Protein AF-A0A7S1XML3-F1 (afdb_monomer_lite)

Structure (mmCIF, N/CA/C/O backbone):
data_AF-A0A7S1XML3-F1
#
_entry.id   AF-A0A7S1XML3-F1
#
loop_
_atom_site.group_PDB
_atom_site.id
_atom_site.type_symbol
_atom_site.label_atom_id
_atom_site.label_alt_id
_atom_site.label_comp_id
_atom_site.label_asym_id
_atom_site.label_entity_id
_atom_site.label_seq_id
_atom_site.pdbx_PDB_ins_co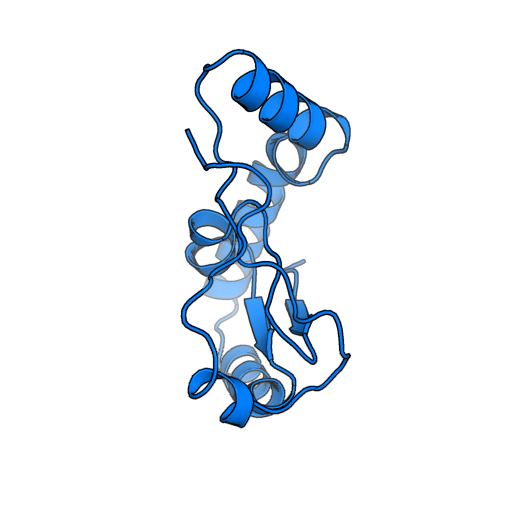de
_atom_site.Cartn_x
_atom_site.Cartn_y
_atom_site.Cartn_z
_atom_site.occupancy
_atom_site.B_iso_or_equiv
_atom_site.auth_seq_id
_atom_site.auth_comp_id
_atom_site.auth_asym_id
_atom_site.auth_atom_id
_atom_site.pdbx_PDB_model_num
ATOM 1 N N . PHE A 1 1 ? -10.725 3.469 6.501 1.00 77.31 1 PHE A N 1
ATOM 2 C CA . PHE A 1 1 ? -10.710 2.641 5.279 1.00 77.31 1 PHE A CA 1
ATOM 3 C C . PHE A 1 1 ? -9.350 1.970 5.147 1.00 77.31 1 PHE A C 1
ATOM 5 O O . PHE A 1 1 ? -8.349 2.676 5.189 1.00 77.31 1 PHE A O 1
ATOM 12 N N . ILE A 1 2 ? -9.316 0.640 4.998 1.00 87.31 2 ILE A N 1
ATOM 13 C CA . ILE A 1 2 ? -8.093 -0.144 4.757 1.00 87.31 2 ILE A CA 1
ATOM 14 C C . ILE A 1 2 ? -8.246 -0.848 3.396 1.00 87.31 2 ILE A C 1
ATOM 16 O O . ILE A 1 2 ? -9.201 -1.612 3.238 1.00 87.31 2 ILE A O 1
ATOM 20 N N . PRO A 1 3 ? -7.367 -0.602 2.407 1.00 88.44 3 PRO A N 1
ATOM 21 C CA . PRO A 1 3 ? -7.437 -1.245 1.100 1.00 88.44 3 PRO A CA 1
ATOM 22 C C . PRO A 1 3 ? -7.156 -2.753 1.180 1.00 88.44 3 PRO A C 1
ATOM 24 O O . PRO A 1 3 ? -6.205 -3.199 1.824 1.00 88.44 3 PRO A O 1
ATOM 27 N N . VAL A 1 4 ? -7.979 -3.530 0.472 1.00 90.62 4 VAL A N 1
ATOM 28 C CA . VAL A 1 4 ? -7.801 -4.972 0.263 1.00 90.62 4 VAL A CA 1
ATOM 29 C C . VAL A 1 4 ? -7.783 -5.234 -1.236 1.00 90.62 4 VAL A C 1
ATOM 31 O O . VAL A 1 4 ? -8.787 -5.024 -1.914 1.00 90.62 4 VAL A O 1
ATOM 34 N N . HIS A 1 5 ? -6.642 -5.671 -1.758 1.00 89.62 5 HIS A N 1
ATOM 35 C CA . HIS A 1 5 ? -6.475 -6.050 -3.155 1.00 89.62 5 HIS A CA 1
ATOM 36 C C . HIS A 1 5 ? -6.448 -7.574 -3.252 1.00 89.62 5 HIS A C 1
ATOM 38 O O . HIS A 1 5 ? -5.675 -8.238 -2.559 1.00 89.62 5 HIS A O 1
ATOM 44 N N . VAL A 1 6 ? -7.309 -8.127 -4.103 1.00 90.50 6 VAL A N 1
ATOM 45 C CA . VAL A 1 6 ? -7.404 -9.569 -4.329 1.00 90.50 6 VAL A CA 1
ATOM 46 C C . VAL A 1 6 ? -6.992 -9.855 -5.762 1.00 90.50 6 VAL A C 1
ATOM 48 O O . VAL A 1 6 ? -7.580 -9.301 -6.689 1.00 90.50 6 VAL A O 1
ATOM 51 N N . TYR A 1 7 ? -5.994 -10.716 -5.931 1.00 86.75 7 TYR A N 1
ATOM 52 C CA . TYR A 1 7 ? -5.424 -11.063 -7.229 1.00 86.75 7 TYR A CA 1
ATOM 53 C C . TYR A 1 7 ? -5.775 -12.504 -7.599 1.00 86.75 7 TYR A C 1
ATOM 55 O O . TYR A 1 7 ? -5.831 -13.387 -6.740 1.00 86.75 7 TYR A O 1
ATOM 63 N N . THR A 1 8 ? -6.022 -12.754 -8.882 1.00 86.19 8 THR A N 1
ATOM 64 C CA . THR A 1 8 ? -6.144 -14.121 -9.418 1.00 86.19 8 THR A CA 1
ATOM 65 C C . THR A 1 8 ? -4.782 -14.688 -9.829 1.00 86.19 8 THR A C 1
ATOM 67 O O . THR A 1 8 ? -4.631 -15.898 -9.960 1.00 86.19 8 THR A O 1
ATOM 70 N N . ASP A 1 9 ? -3.792 -13.813 -9.998 1.00 81.38 9 ASP A N 1
ATOM 71 C CA . ASP A 1 9 ? -2.438 -14.074 -10.470 1.00 81.38 9 ASP A CA 1
ATOM 72 C C . ASP A 1 9 ? -1.388 -13.368 -9.579 1.00 81.38 9 ASP A C 1
ATOM 74 O O . ASP A 1 9 ? -1.538 -13.319 -8.355 1.00 81.38 9 ASP A O 1
ATOM 78 N N . VAL A 1 10 ? -0.284 -12.883 -10.164 1.00 80.06 10 VAL A N 1
ATOM 79 C CA . VAL 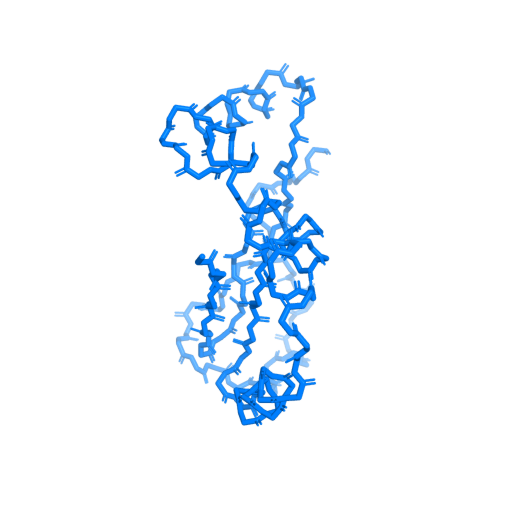A 1 10 ? 0.820 -12.237 -9.438 1.00 80.06 10 VAL A CA 1
ATOM 80 C C . VAL A 1 10 ? 0.385 -10.848 -8.948 1.00 80.06 10 VAL A C 1
ATOM 82 O O . VAL A 1 10 ? 0.067 -9.992 -9.775 1.00 80.06 10 VAL A O 1
ATOM 85 N N . PRO A 1 11 ? 0.412 -10.573 -7.627 1.00 79.00 11 PRO A N 1
ATOM 86 C CA . PRO A 1 11 ? 0.091 -9.251 -7.106 1.00 79.00 11 PRO A CA 1
ATOM 87 C C . PRO A 1 11 ? 1.033 -8.184 -7.662 1.00 79.00 11 PRO A C 1
ATOM 89 O O . PRO A 1 11 ? 2.242 -8.301 -7.489 1.00 79.00 11 PRO A O 1
ATOM 92 N N . PHE A 1 12 ? 0.479 -7.130 -8.260 1.00 77.31 12 PHE A N 1
ATOM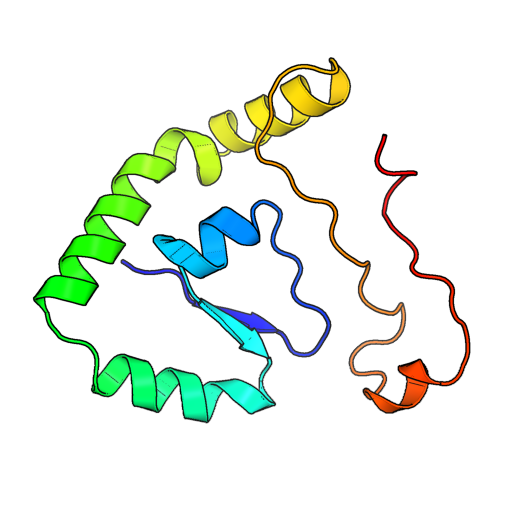 93 C CA . PHE A 1 12 ? 1.238 -5.962 -8.705 1.00 77.31 12 PHE A CA 1
ATOM 94 C C . PHE A 1 12 ? 0.993 -4.787 -7.754 1.00 77.31 12 PHE A C 1
ATOM 96 O O . PHE A 1 12 ? -0.074 -4.169 -7.774 1.00 77.31 12 PHE A O 1
ATOM 103 N N . ILE A 1 13 ? 1.970 -4.494 -6.892 1.00 84.81 13 ILE A N 1
ATOM 104 C CA . ILE A 1 13 ? 1.868 -3.463 -5.854 1.00 84.81 13 ILE A CA 1
ATOM 105 C C . ILE A 1 13 ? 3.098 -2.556 -5.947 1.00 84.81 13 ILE A C 1
ATOM 107 O O . ILE A 1 13 ? 4.165 -2.949 -5.494 1.00 84.81 13 ILE A O 1
ATOM 111 N N . PRO A 1 14 ? 2.970 -1.326 -6.470 1.00 77.44 14 PRO A N 1
ATOM 112 C CA . PRO A 1 14 ? 4.118 -0.443 -6.687 1.00 77.44 14 PRO A CA 1
ATOM 113 C C . PRO A 1 14 ? 4.900 -0.061 -5.421 1.00 77.44 14 PRO A C 1
ATOM 115 O O . PRO A 1 14 ? 6.009 0.434 -5.535 1.00 77.44 14 PRO A O 1
ATOM 118 N N . PHE A 1 15 ? 4.325 -0.265 -4.233 1.00 86.25 15 PHE A N 1
ATOM 119 C CA . PHE A 1 15 ? 4.907 0.065 -2.927 1.00 86.25 15 PHE A CA 1
ATOM 120 C C . PHE A 1 15 ? 4.795 -1.144 -1.986 1.00 86.25 15 PHE A C 1
ATOM 122 O O . PHE A 1 15 ? 4.206 -1.033 -0.910 1.00 86.25 15 PHE A O 1
ATOM 129 N N . ARG A 1 16 ? 5.202 -2.338 -2.435 1.00 85.12 16 ARG A N 1
ATOM 130 C CA . ARG A 1 16 ? 4.890 -3.612 -1.765 1.00 85.12 16 ARG A CA 1
ATOM 131 C C . ARG A 1 16 ? 5.264 -3.629 -0.289 1.00 85.12 16 ARG A C 1
ATOM 133 O O . ARG A 1 16 ? 4.409 -3.956 0.534 1.00 85.12 16 ARG A O 1
ATOM 140 N N . THR A 1 17 ? 6.487 -3.237 0.053 1.00 84.75 17 THR A N 1
ATOM 141 C CA . THR A 1 17 ? 6.981 -3.233 1.432 1.00 84.75 17 THR A CA 1
ATOM 142 C C . THR A 1 17 ? 6.131 -2.321 2.312 1.00 84.75 17 THR A C 1
ATOM 144 O O . THR A 1 17 ? 5.716 -2.711 3.403 1.00 84.75 17 THR A O 1
ATOM 147 N N . LEU A 1 18 ? 5.810 -1.121 1.832 1.00 86.25 18 LEU A N 1
ATOM 148 C CA . LEU A 1 18 ? 4.949 -0.186 2.552 1.00 86.25 18 LEU A CA 1
ATOM 149 C C . LEU A 1 18 ? 3.504 -0.710 2.665 1.00 86.25 18 LEU A C 1
ATOM 151 O O . LEU A 1 18 ? 2.863 -0.623 3.715 1.00 86.25 18 LEU A O 1
ATOM 155 N N . PHE A 1 19 ? 2.978 -1.266 1.577 1.00 87.62 19 PHE A N 1
ATOM 156 C CA . PHE A 1 19 ? 1.593 -1.701 1.481 1.00 87.62 19 PHE A CA 1
ATOM 157 C C . PHE A 1 19 ? 1.304 -2.892 2.395 1.00 87.62 19 PHE A C 1
ATOM 159 O O . PHE A 1 19 ? 0.330 -2.851 3.144 1.00 87.62 19 PHE A O 1
ATOM 166 N N . GLU A 1 20 ? 2.144 -3.927 2.366 1.00 83.56 20 GLU A N 1
ATOM 167 C CA . GLU A 1 20 ? 1.945 -5.158 3.140 1.00 83.56 20 GLU A CA 1
ATOM 168 C C . GLU A 1 20 ? 2.134 -4.943 4.649 1.00 83.56 20 GLU A C 1
ATOM 170 O O . GLU A 1 20 ? 1.407 -5.528 5.463 1.00 83.56 20 GLU A O 1
ATOM 175 N N . ASN A 1 21 ? 3.071 -4.074 5.035 1.00 83.38 21 ASN A N 1
ATOM 176 C CA . ASN A 1 21 ? 3.355 -3.813 6.443 1.00 83.38 21 ASN A CA 1
ATOM 177 C C . ASN A 1 21 ? 2.279 -2.929 7.081 1.00 83.38 21 ASN A C 1
ATOM 179 O O . ASN A 1 21 ? 1.710 -3.281 8.124 1.00 83.38 21 ASN A O 1
ATOM 183 N N . ASP A 1 22 ? 1.947 -1.817 6.425 1.00 82.38 22 ASP A N 1
ATOM 184 C CA . ASP A 1 22 ? 1.376 -0.676 7.135 1.00 82.38 22 ASP A CA 1
ATOM 185 C C . ASP A 1 22 ? 0.033 -0.196 6.589 1.00 82.38 22 ASP A C 1
ATOM 187 O O . ASP A 1 22 ? -0.771 0.352 7.349 1.00 82.38 22 ASP A O 1
ATOM 191 N N . ILE A 1 23 ? -0.243 -0.412 5.300 1.00 85.56 23 ILE A N 1
ATOM 192 C CA . ILE A 1 23 ? -1.343 0.291 4.633 1.00 85.56 23 ILE A CA 1
ATOM 193 C C . ILE A 1 23 ? -2.497 -0.627 4.245 1.00 85.56 23 ILE A C 1
ATOM 195 O O . ILE A 1 23 ? -3.651 -0.220 4.341 1.00 85.56 23 ILE A O 1
ATOM 199 N N . GLY A 1 24 ? -2.240 -1.862 3.834 1.00 89.75 24 GLY A N 1
ATOM 200 C CA . GLY A 1 24 ? -3.279 -2.686 3.235 1.00 89.75 24 GLY A CA 1
ATOM 201 C C . GLY A 1 24 ? -3.028 -4.176 3.314 1.00 89.75 24 GLY A C 1
ATOM 202 O O . GLY A 1 24 ? -2.166 -4.667 4.042 1.00 89.75 24 GLY A O 1
ATOM 203 N N . PHE A 1 25 ? -3.847 -4.893 2.557 1.00 91.25 25 PHE A N 1
ATOM 204 C CA . PHE A 1 25 ? -3.712 -6.322 2.344 1.00 91.25 25 PHE A CA 1
ATOM 205 C C . PHE A 1 25 ? -3.732 -6.600 0.855 1.00 91.25 25 PHE A C 1
ATOM 207 O O .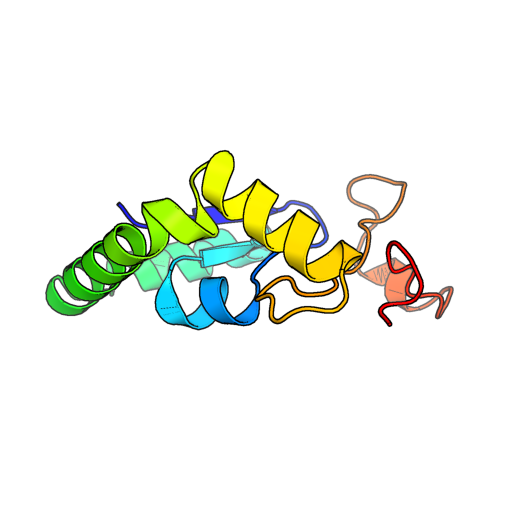 PHE A 1 25 ? -4.634 -6.154 0.148 1.00 91.25 25 PHE A O 1
ATOM 214 N N . ALA A 1 26 ? -2.750 -7.353 0.388 1.00 89.94 26 ALA A N 1
ATOM 215 C CA . ALA A 1 26 ? -2.737 -7.906 -0.948 1.00 89.94 26 ALA A CA 1
ATOM 216 C C . ALA A 1 26 ? -2.636 -9.416 -0.826 1.00 89.94 26 ALA A C 1
ATOM 218 O O . ALA A 1 26 ? -1.711 -9.923 -0.197 1.00 89.94 26 ALA A O 1
ATOM 219 N N . VAL A 1 27 ? -3.621 -10.116 -1.369 1.00 90.50 27 VAL A N 1
ATOM 220 C CA . VAL A 1 27 ? -3.710 -11.572 -1.260 1.00 90.50 27 VAL A CA 1
ATOM 221 C C . VAL A 1 27 ? -4.150 -12.168 -2.579 1.00 90.50 27 VAL A C 1
ATOM 223 O O . VAL A 1 27 ? -4.848 -11.523 -3.367 1.00 90.50 27 VAL A O 1
ATOM 226 N N . GLN A 1 28 ? -3.769 -13.414 -2.815 1.00 89.50 28 GLN A N 1
ATOM 227 C CA . GLN A 1 28 ? -4.360 -14.186 -3.897 1.00 89.50 28 GLN A CA 1
ATOM 228 C C . GLN A 1 28 ? -5.761 -14.682 -3.503 1.00 89.50 28 GLN A C 1
ATOM 230 O O . GLN A 1 28 ? -6.120 -14.753 -2.324 1.00 89.50 28 GLN A O 1
ATOM 235 N N . VAL A 1 29 ? -6.579 -15.029 -4.499 1.00 90.38 29 VAL A N 1
ATOM 236 C CA . VAL A 1 29 ? -7.943 -15.550 -4.294 1.00 90.38 29 VAL A CA 1
ATOM 237 C C . VAL A 1 29 ? -7.976 -16.758 -3.349 1.00 90.38 29 VAL A C 1
ATOM 239 O O . VAL A 1 29 ? -8.889 -16.862 -2.530 1.00 90.38 29 VAL A O 1
ATOM 242 N N . ASP A 1 30 ? -6.986 -17.650 -3.423 1.00 91.12 30 ASP A N 1
ATOM 243 C CA . ASP A 1 30 ? -6.871 -18.829 -2.556 1.00 91.12 30 ASP A CA 1
ATOM 244 C C . ASP A 1 30 ? -6.573 -18.472 -1.088 1.00 91.12 30 ASP A C 1
ATOM 246 O O . ASP A 1 30 ? -6.931 -19.219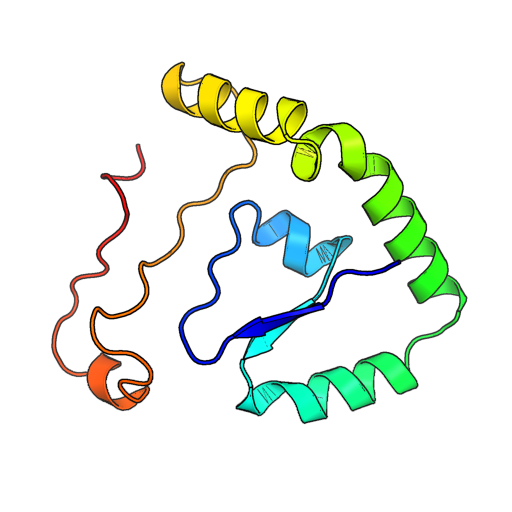 -0.176 1.00 91.12 30 ASP A O 1
ATOM 250 N N . GLU A 1 31 ? -5.998 -17.297 -0.838 1.00 90.94 31 GLU A N 1
ATOM 251 C CA . GLU A 1 31 ? -5.638 -16.790 0.490 1.00 90.94 31 GLU A CA 1
ATOM 252 C C . GLU A 1 31 ? -6.739 -15.919 1.119 1.00 90.94 31 GLU A C 1
ATOM 254 O O . GLU A 1 31 ? -6.735 -15.674 2.332 1.00 90.94 31 GLU A O 1
ATOM 259 N N . LEU A 1 32 ? -7.728 -15.486 0.331 1.00 92.50 32 LEU A N 1
ATOM 260 C CA . LEU A 1 32 ? -8.808 -14.610 0.789 1.00 92.50 32 LEU A CA 1
ATOM 261 C C . LEU A 1 32 ? -9.555 -15.149 2.030 1.00 92.50 32 LEU A C 1
ATOM 263 O O . LEU A 1 32 ? -9.770 -14.373 2.965 1.00 92.50 32 LEU A O 1
ATOM 267 N N . PRO A 1 33 ? -9.897 -16.451 2.147 1.00 95.31 33 PRO A N 1
ATOM 268 C CA . PRO A 1 33 ? -10.538 -16.971 3.359 1.00 95.31 33 PRO A CA 1
ATOM 269 C C . PRO A 1 33 ? -9.664 -16.860 4.620 1.00 95.31 33 PRO A C 1
ATOM 271 O O . PRO A 1 33 ? -10.181 -16.748 5.735 1.00 95.31 33 PRO A O 1
ATOM 274 N N . ALA A 1 34 ? -8.336 -16.918 4.481 1.00 95.12 34 ALA A N 1
ATOM 275 C CA . ALA A 1 34 ? -7.419 -16.707 5.599 1.00 95.12 34 ALA A CA 1
ATOM 276 C C . ALA A 1 34 ? -7.381 -15.227 6.001 1.00 95.12 34 ALA A C 1
ATOM 278 O O . ALA A 1 34 ? -7.469 -14.918 7.192 1.00 95.12 34 ALA A O 1
ATOM 279 N N . LEU A 1 35 ? -7.350 -14.320 5.020 1.00 93.75 35 LEU A N 1
ATOM 280 C CA . LEU A 1 35 ? -7.421 -12.883 5.270 1.00 93.75 35 LEU A CA 1
ATOM 281 C C . LEU A 1 35 ? -8.717 -12.491 5.987 1.00 93.75 35 LEU A C 1
ATOM 283 O O . LEU A 1 35 ? -8.663 -11.771 6.978 1.00 93.75 35 LEU A O 1
ATOM 287 N N . LEU A 1 36 ? -9.873 -12.996 5.549 1.00 94.00 36 LEU A N 1
ATOM 288 C CA . LEU A 1 36 ? -11.158 -12.682 6.184 1.00 94.00 36 LEU A CA 1
ATOM 289 C C . LEU A 1 36 ? -11.178 -13.078 7.666 1.00 94.00 36 LEU A C 1
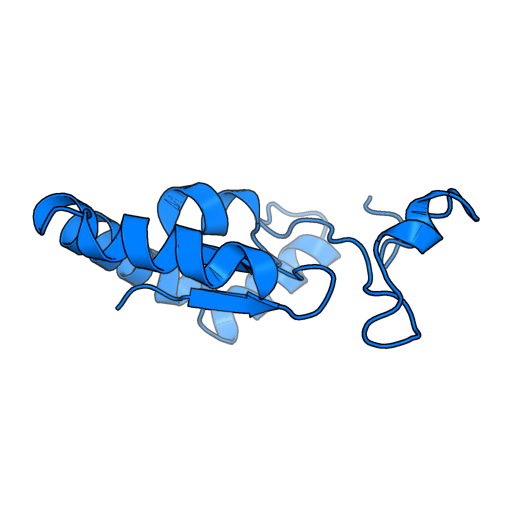ATOM 291 O O . LEU A 1 36 ? -11.620 -12.297 8.503 1.00 94.00 36 LEU A O 1
ATOM 295 N N . ARG A 1 37 ? -10.634 -14.250 8.017 1.00 96.06 37 ARG A N 1
ATOM 296 C CA . ARG A 1 37 ? -10.505 -14.672 9.423 1.00 96.06 37 ARG A CA 1
ATOM 297 C C . ARG A 1 37 ? -9.602 -13.739 10.228 1.00 96.06 37 ARG A C 1
ATOM 299 O O . ARG A 1 37 ? -9.928 -13.421 11.367 1.00 96.06 37 ARG A O 1
ATOM 306 N N . ARG A 1 38 ? -8.503 -13.269 9.632 1.00 92.12 38 ARG A N 1
ATOM 307 C CA . ARG A 1 38 ? -7.615 -12.276 10.252 1.00 92.12 38 ARG A CA 1
ATOM 308 C C . ARG A 1 38 ? -8.321 -10.936 10.468 1.00 92.12 38 ARG A C 1
ATOM 310 O O . ARG A 1 38 ? -8.144 -10.342 11.521 1.00 92.12 38 ARG A O 1
ATOM 317 N N . LEU A 1 39 ? -9.122 -10.480 9.504 1.00 91.00 39 LEU A N 1
ATOM 318 C CA . LEU A 1 39 ? -9.878 -9.229 9.615 1.00 91.00 39 LEU A CA 1
ATOM 319 C C . LEU A 1 39 ? -10.952 -9.303 10.707 1.00 91.00 39 LEU A C 1
ATOM 321 O O . LEU A 1 39 ? -11.101 -8.351 11.458 1.00 91.00 39 LEU A O 1
ATOM 325 N N . VAL A 1 40 ? -11.648 -10.437 10.843 1.00 93.88 40 VAL A N 1
ATOM 326 C CA . VAL A 1 40 ? -12.628 -10.645 11.929 1.00 93.88 40 VAL A CA 1
ATOM 327 C C . VAL A 1 40 ? -11.959 -10.662 13.308 1.00 93.88 40 VAL A C 1
ATOM 329 O O . VAL A 1 40 ? -12.569 -10.248 14.287 1.00 93.88 40 VAL A O 1
ATOM 332 N N . GLY A 1 41 ? -10.717 -11.143 13.395 1.00 93.69 41 GLY A N 1
ATOM 333 C CA . GLY A 1 41 ? -9.944 -11.161 14.638 1.00 93.69 41 GLY A CA 1
ATOM 334 C C . GLY A 1 41 ? -9.178 -9.871 14.944 1.00 93.69 41 GLY A C 1
ATOM 335 O O . GLY A 1 41 ? -8.497 -9.823 15.965 1.00 93.69 41 GLY A O 1
ATOM 336 N N . MET A 1 42 ? -9.236 -8.860 14.072 1.00 93.25 42 MET A N 1
ATOM 337 C CA . MET A 1 42 ? -8.517 -7.601 14.258 1.00 93.25 42 MET A CA 1
ATOM 338 C C . MET A 1 42 ? -9.193 -6.757 15.334 1.00 93.25 42 MET A C 1
ATOM 340 O O . MET A 1 42 ? -10.414 -6.622 15.357 1.00 93.25 42 MET A O 1
ATOM 344 N N . THR A 1 43 ? -8.392 -6.168 16.215 1.00 95.19 43 THR A N 1
ATOM 345 C CA . THR A 1 43 ? -8.910 -5.255 17.237 1.00 95.19 43 THR A CA 1
ATOM 346 C C . THR A 1 43 ? -9.225 -3.882 16.643 1.00 95.19 43 THR A C 1
ATOM 348 O O . THR A 1 43 ? -8.564 -3.437 15.701 1.00 95.19 43 THR A O 1
ATOM 351 N N . ASP A 1 44 ? -10.177 -3.162 17.239 1.00 94.00 44 ASP A N 1
ATOM 352 C CA . ASP A 1 44 ? -10.517 -1.796 16.813 1.00 94.00 44 ASP A CA 1
ATOM 353 C C . ASP A 1 44 ? -9.290 -0.868 16.834 1.00 94.00 44 ASP A C 1
ATOM 355 O O . ASP A 1 44 ? -9.082 -0.086 15.911 1.00 94.00 44 ASP A O 1
ATOM 359 N N . ALA A 1 45 ? -8.408 -1.017 17.829 1.00 94.06 45 ALA A N 1
ATOM 360 C CA . ALA A 1 45 ? -7.181 -0.227 17.935 1.00 94.06 45 ALA A CA 1
ATOM 361 C C . ALA A 1 45 ? -6.204 -0.474 16.769 1.00 94.06 45 ALA A C 1
ATOM 363 O O . ALA A 1 45 ? -5.581 0.459 16.259 1.00 94.06 45 ALA A O 1
ATOM 364 N N . GLU A 1 46 ? -6.056 -1.725 16.325 1.00 91.00 46 GLU A N 1
ATOM 365 C CA . GLU A 1 46 ? -5.240 -2.051 15.151 1.00 91.00 46 GLU A CA 1
ATOM 366 C C . GLU A 1 46 ? -5.866 -1.509 13.866 1.00 91.00 46 GLU A C 1
ATOM 368 O O . GLU A 1 46 ? -5.147 -1.010 12.994 1.00 91.00 46 GLU A O 1
ATOM 373 N N . PHE A 1 47 ? -7.193 -1.586 13.763 1.00 90.50 47 PHE A N 1
ATOM 374 C CA . PHE A 1 47 ? -7.940 -1.066 12.628 1.00 90.50 47 PHE A CA 1
ATOM 375 C C . PHE A 1 47 ? -7.793 0.456 12.513 1.00 90.50 47 PHE A C 1
ATOM 377 O O . PHE A 1 47 ? -7.411 0.963 11.457 1.00 90.50 47 PHE A O 1
ATOM 384 N N . GLU A 1 48 ? -8.010 1.185 13.609 1.00 92.62 48 GLU A N 1
ATOM 385 C CA . GLU A 1 48 ? -7.850 2.639 13.676 1.00 92.62 48 GLU A CA 1
ATOM 386 C C . GLU A 1 48 ? -6.420 3.070 13.356 1.00 92.62 48 GLU A C 1
ATOM 388 O O . GLU A 1 48 ? -6.216 4.013 12.587 1.00 92.62 48 GLU A O 1
ATOM 393 N N . LYS A 1 49 ? -5.419 2.356 13.889 1.00 92.06 49 LYS A N 1
ATOM 394 C CA . LYS A 1 49 ? -4.008 2.621 13.589 1.00 92.06 49 LYS A CA 1
ATOM 395 C C . LYS A 1 49 ? -3.733 2.491 12.092 1.00 92.06 49 LYS A C 1
ATOM 397 O O . LYS A 1 49 ? -3.152 3.400 11.504 1.00 92.06 49 LYS A O 1
ATOM 402 N N . ARG A 1 50 ? -4.160 1.388 11.468 1.00 90.06 50 ARG A N 1
ATOM 403 C CA . ARG A 1 50 ? -3.976 1.168 10.024 1.00 90.06 50 ARG A CA 1
ATOM 404 C C . ARG A 1 50 ? -4.703 2.225 9.202 1.00 90.06 50 ARG A C 1
ATOM 406 O O . ARG A 1 50 ? -4.134 2.757 8.257 1.00 90.06 50 ARG A O 1
ATOM 413 N N . GLU A 1 51 ? -5.925 2.588 9.577 1.00 91.56 51 GLU A N 1
ATOM 414 C CA . GLU A 1 51 ? -6.664 3.651 8.898 1.00 91.56 51 GLU A CA 1
ATOM 415 C C . GLU A 1 51 ? -5.970 5.018 9.002 1.00 91.56 51 GLU A C 1
ATOM 417 O O . GLU A 1 51 ? -5.899 5.751 8.011 1.00 91.56 51 GLU A O 1
ATOM 422 N N . ALA A 1 52 ? -5.443 5.367 10.177 1.00 92.62 52 ALA A N 1
ATOM 423 C CA . ALA A 1 52 ? -4.685 6.599 10.362 1.00 92.62 52 ALA A CA 1
ATOM 424 C C . ALA A 1 52 ? -3.434 6.617 9.471 1.00 92.62 52 ALA A C 1
ATOM 426 O O . ALA A 1 52 ? -3.164 7.625 8.815 1.00 92.62 52 ALA A O 1
ATOM 427 N N . THR A 1 53 ? -2.733 5.486 9.378 1.00 91.50 53 THR A N 1
ATOM 428 C CA . THR A 1 53 ? -1.572 5.326 8.500 1.00 91.50 53 THR A CA 1
ATOM 429 C C . THR A 1 53 ? -1.945 5.459 7.022 1.00 91.50 53 THR A C 1
ATOM 431 O O . THR A 1 53 ? -1.333 6.242 6.298 1.00 91.50 53 THR A O 1
ATOM 434 N N . VAL A 1 54 ? -3.004 4.788 6.556 1.00 91.19 54 VAL A N 1
ATOM 435 C CA . VAL A 1 54 ? -3.512 4.950 5.178 1.00 91.19 54 VAL A CA 1
ATOM 436 C C . VAL A 1 54 ? -3.776 6.425 4.873 1.00 91.19 54 VAL A C 1
ATOM 438 O O . VAL A 1 54 ? -3.386 6.937 3.822 1.00 91.19 54 VAL A O 1
ATOM 441 N N . ARG A 1 55 ? -4.407 7.135 5.814 1.00 91.44 55 ARG A N 1
ATOM 442 C CA . ARG A 1 55 ? -4.734 8.553 5.661 1.00 91.44 55 ARG A CA 1
ATOM 443 C C . ARG A 1 55 ? -3.484 9.427 5.555 1.00 91.44 55 ARG A C 1
ATOM 445 O O . ARG A 1 55 ? -3.492 10.353 4.746 1.00 91.44 55 ARG A O 1
ATOM 452 N N . SER A 1 56 ? -2.417 9.133 6.303 1.00 92.75 56 SER A N 1
ATOM 453 C CA . SER A 1 56 ? -1.160 9.891 6.200 1.00 92.75 56 SER A CA 1
ATOM 454 C C . SER A 1 56 ? -0.449 9.697 4.860 1.00 92.75 56 SER A C 1
ATOM 456 O O . SER A 1 56 ? 0.194 10.625 4.380 1.00 92.75 56 SER A O 1
ATOM 458 N N . TYR A 1 57 ? -0.609 8.535 4.219 1.00 90.88 57 TYR A N 1
ATOM 459 C CA . TYR A 1 57 ? -0.003 8.243 2.915 1.00 90.88 57 TYR A CA 1
ATOM 460 C C . TYR A 1 57 ? -0.854 8.672 1.716 1.00 90.88 57 TYR A C 1
ATOM 462 O O . TYR A 1 57 ? -0.392 8.589 0.579 1.00 90.88 57 TYR A O 1
ATOM 470 N N . TYR A 1 58 ? -2.081 9.159 1.929 1.00 87.69 58 TYR A N 1
ATOM 471 C CA . TYR A 1 58 ? -3.004 9.456 0.832 1.00 87.69 58 TYR A CA 1
ATOM 472 C C . TYR A 1 58 ? -2.413 10.417 -0.206 1.00 87.69 58 TYR A C 1
ATOM 474 O O . TYR A 1 58 ? -2.454 10.150 -1.406 1.00 87.69 58 TYR A O 1
ATOM 482 N N . GLN A 1 59 ? -1.828 11.529 0.244 1.00 90.00 59 GLN A N 1
ATOM 483 C CA . GLN A 1 59 ? -1.309 12.542 -0.675 1.00 90.00 59 GLN A CA 1
ATOM 484 C C . GLN A 1 59 ? -0.071 12.068 -1.443 1.00 90.00 59 GLN A C 1
ATOM 486 O O . GLN A 1 59 ? 0.042 12.388 -2.624 1.00 90.00 59 GLN A O 1
ATOM 491 N N . SER A 1 60 ? 0.811 11.287 -0.819 1.00 90.62 60 SER A N 1
ATOM 492 C CA . SER A 1 60 ? 2.066 10.835 -1.428 1.00 90.62 60 SER A CA 1
ATOM 493 C C . SER A 1 60 ? 1.915 9.566 -2.273 1.00 90.62 60 SER A C 1
ATOM 495 O O . SER A 1 60 ? 2.462 9.510 -3.364 1.00 90.62 60 SER A O 1
ATOM 497 N N . HIS A 1 61 ? 1.128 8.581 -1.834 1.00 90.00 61 HIS A N 1
ATOM 498 C CA . HIS A 1 61 ? 1.120 7.242 -2.446 1.00 90.00 61 HIS A CA 1
ATOM 499 C C . HIS A 1 61 ? -0.194 6.869 -3.146 1.00 90.00 61 HIS A C 1
ATOM 501 O O . HIS A 1 61 ? -0.213 5.940 -3.949 1.00 90.00 61 HIS A O 1
ATOM 507 N N . PHE A 1 62 ? -1.294 7.584 -2.875 1.00 85.31 62 PHE A N 1
ATOM 508 C CA . PHE A 1 62 ? -2.617 7.265 -3.441 1.00 85.31 62 PHE A CA 1
ATOM 509 C C . PHE A 1 62 ? -3.207 8.368 -4.318 1.00 85.31 62 PHE A C 1
ATOM 511 O O . PHE A 1 62 ? -4.150 8.121 -5.069 1.00 85.31 62 PHE A O 1
ATOM 518 N N . SER A 1 63 ? -2.667 9.585 -4.254 1.00 89.62 63 SER A N 1
ATOM 519 C CA . SER A 1 63 ? -3.072 10.659 -5.153 1.00 89.62 63 SER A CA 1
ATOM 520 C C . SER A 1 63 ? -2.347 10.533 -6.493 1.00 89.62 63 SER A C 1
ATOM 522 O O . SER A 1 63 ? -1.173 10.168 -6.541 1.00 89.62 63 SER A O 1
ATOM 524 N N . LEU A 1 64 ? -3.024 10.898 -7.588 1.00 89.88 64 LEU A N 1
ATOM 525 C CA . LEU A 1 64 ? -2.406 10.937 -8.919 1.00 89.88 64 LEU A CA 1
ATOM 526 C C . LEU A 1 64 ? -1.116 11.772 -8.916 1.00 89.88 64 LEU A C 1
ATOM 528 O O . LEU A 1 64 ? -0.131 11.398 -9.543 1.00 89.88 64 LEU A O 1
ATOM 532 N N . HIS A 1 65 ? -1.126 12.891 -8.188 1.00 93.06 65 HIS A N 1
ATOM 533 C CA . HIS A 1 65 ? 0.031 13.767 -8.065 1.00 93.06 65 HIS A CA 1
ATOM 534 C C . HIS A 1 65 ? 1.197 13.086 -7.344 1.00 93.06 65 HIS A C 1
ATOM 536 O O . HIS A 1 65 ? 2.317 13.126 -7.842 1.00 93.06 65 HIS A O 1
ATOM 542 N N . GLY A 1 66 ? 0.934 12.438 -6.210 1.00 91.25 66 GLY A N 1
ATOM 543 C CA . GLY A 1 66 ? 1.957 11.750 -5.428 1.00 91.25 66 GLY A CA 1
ATOM 544 C C . GLY A 1 66 ? 2.577 10.577 -6.188 1.00 91.25 66 GLY A C 1
ATOM 545 O O . GLY A 1 66 ? 3.795 10.492 -6.317 1.00 91.25 66 GLY A O 1
ATOM 546 N N . VAL A 1 67 ? 1.748 9.743 -6.822 1.00 89.75 67 VAL A N 1
ATOM 547 C CA . VAL A 1 67 ? 2.235 8.644 -7.673 1.00 89.75 67 VAL A CA 1
ATOM 548 C C . VAL A 1 67 ? 3.087 9.175 -8.829 1.00 89.75 67 VAL A C 1
ATOM 550 O O . VAL A 1 67 ? 4.168 8.648 -9.092 1.00 89.75 67 VAL A O 1
ATOM 553 N N . ALA A 1 68 ? 2.653 10.254 -9.488 1.00 91.44 68 ALA A N 1
ATOM 554 C CA . ALA A 1 68 ? 3.436 10.884 -10.548 1.00 91.44 68 ALA A CA 1
ATOM 555 C C . ALA A 1 68 ? 4.780 11.428 -10.034 1.00 91.44 68 ALA A C 1
ATOM 557 O O . ALA A 1 68 ? 5.785 11.301 -10.729 1.00 91.44 68 ALA A O 1
ATOM 558 N N . GLN A 1 69 ? 4.830 11.987 -8.820 1.00 93.44 69 GLN A N 1
ATOM 559 C CA . GLN A 1 69 ? 6.088 12.411 -8.201 1.00 93.44 69 GLN A CA 1
ATOM 560 C C . GLN A 1 69 ? 7.043 11.235 -7.994 1.00 93.44 69 GLN A C 1
ATOM 562 O O . GLN A 1 69 ? 8.210 11.355 -8.348 1.00 93.44 69 GLN A O 1
ATOM 567 N N . HIS A 1 70 ? 6.560 10.089 -7.509 1.00 90.88 70 HIS A N 1
ATOM 568 C CA . HIS A 1 70 ? 7.397 8.896 -7.368 1.00 90.88 70 HIS A CA 1
ATOM 569 C C . HIS A 1 70 ? 7.936 8.392 -8.717 1.00 90.88 70 HIS A C 1
ATOM 571 O O . HIS A 1 70 ? 9.111 8.042 -8.810 1.00 90.88 70 HIS A O 1
ATOM 577 N N . MET A 1 71 ? 7.120 8.420 -9.777 1.00 88.50 71 MET A N 1
ATOM 578 C CA . MET A 1 71 ? 7.567 8.073 -11.134 1.00 88.50 71 MET A CA 1
ATOM 579 C C . MET A 1 71 ? 8.627 9.050 -11.657 1.00 88.50 71 MET A C 1
ATOM 581 O O . MET A 1 71 ? 9.617 8.632 -12.252 1.00 88.50 71 MET A O 1
ATOM 585 N N . ILE A 1 72 ? 8.443 10.353 -11.427 1.00 92.25 72 ILE A N 1
ATOM 586 C CA . ILE A 1 72 ? 9.423 11.382 -11.798 1.00 92.25 72 ILE A CA 1
ATOM 587 C C . ILE A 1 72 ? 10.731 11.172 -11.033 1.00 92.25 72 ILE A C 1
ATOM 589 O O . ILE A 1 72 ? 11.795 11.202 -11.647 1.00 92.25 72 ILE A O 1
ATOM 593 N N . SER A 1 73 ? 10.664 10.917 -9.724 1.00 92.62 73 SER A N 1
ATOM 594 C CA . SER A 1 73 ? 11.842 10.629 -8.907 1.00 92.62 73 SER A CA 1
ATOM 595 C C . SER A 1 73 ? 12.605 9.410 -9.419 1.00 92.62 73 SER A C 1
ATOM 597 O O . SER A 1 73 ? 13.818 9.501 -9.577 1.00 92.62 73 SER A O 1
ATOM 599 N N . LEU A 1 74 ? 11.907 8.324 -9.768 1.00 90.44 74 LEU A N 1
ATOM 600 C CA . LEU A 1 74 ? 12.507 7.147 -10.405 1.00 90.44 74 LEU A CA 1
ATOM 601 C C . LEU A 1 74 ? 13.234 7.514 -11.707 1.00 90.44 74 LEU A C 1
ATOM 603 O O . LEU A 1 74 ? 14.410 7.201 -11.864 1.00 90.44 74 LEU A O 1
ATOM 607 N N . MET A 1 75 ? 12.572 8.230 -12.622 1.00 89.19 75 MET A N 1
ATOM 608 C CA . MET A 1 75 ? 13.172 8.625 -13.907 1.00 89.19 75 MET A CA 1
ATOM 609 C C . MET A 1 75 ? 14.394 9.542 -13.755 1.00 89.19 75 MET A C 1
ATOM 611 O O . MET A 1 75 ? 15.269 9.550 -14.619 1.00 89.19 75 MET A O 1
ATOM 615 N N . LEU A 1 76 ? 14.451 10.331 -12.680 1.00 93.19 76 LEU A N 1
ATOM 616 C CA . LEU A 1 76 ? 15.545 11.260 -12.395 1.00 93.19 76 LEU A CA 1
ATOM 617 C C . LEU A 1 76 ? 16.641 10.660 -11.496 1.00 93.19 76 LEU A C 1
ATOM 619 O O . LEU A 1 76 ? 17.600 11.365 -11.183 1.00 93.19 76 LEU A O 1
ATOM 623 N N . GLY A 1 77 ? 16.515 9.398 -11.066 1.00 88.38 77 GLY A N 1
ATOM 624 C CA . GLY A 1 77 ? 17.453 8.773 -10.125 1.00 88.38 77 GLY A CA 1
ATOM 625 C C . GLY A 1 77 ? 17.451 9.420 -8.733 1.00 88.38 77 GLY A C 1
ATOM 626 O O . GLY A 1 77 ? 18.474 9.442 -8.051 1.00 88.38 77 GLY A O 1
ATOM 627 N N . LEU A 1 78 ? 16.320 10.003 -8.328 1.00 91.00 78 LEU A N 1
ATOM 628 C CA . LEU A 1 78 ? 16.092 10.573 -7.000 1.00 91.00 78 LEU A CA 1
ATOM 629 C C . LEU A 1 78 ? 15.415 9.542 -6.085 1.00 91.00 78 LEU A C 1
ATOM 631 O O . LEU A 1 78 ? 14.911 8.523 -6.545 1.00 91.00 78 LEU A O 1
ATOM 635 N N . GLY A 1 79 ? 15.354 9.828 -4.781 1.00 87.00 79 GLY A N 1
ATOM 636 C CA . GLY A 1 79 ? 14.671 8.956 -3.821 1.00 87.00 79 GLY A CA 1
ATOM 637 C C . GLY A 1 79 ? 13.197 8.729 -4.181 1.00 87.00 79 GLY A C 1
ATOM 638 O O . GLY A 1 79 ? 12.438 9.687 -4.359 1.00 87.00 79 GLY A O 1
ATOM 639 N N . HIS A 1 80 ? 12.801 7.460 -4.272 1.00 89.06 80 HIS A N 1
ATOM 640 C CA . HIS A 1 80 ? 11.430 7.010 -4.496 1.00 89.06 80 HIS A CA 1
ATOM 641 C C . HIS A 1 80 ? 11.150 5.737 -3.694 1.00 89.06 80 HIS A C 1
ATOM 643 O O . HIS A 1 80 ? 12.065 4.977 -3.393 1.00 89.06 80 HIS A O 1
ATOM 649 N N . ASP A 1 81 ? 9.868 5.479 -3.438 1.00 87.38 81 ASP A N 1
ATOM 650 C CA . ASP A 1 81 ? 9.404 4.280 -2.733 1.00 87.38 81 ASP A CA 1
ATOM 651 C C . ASP A 1 81 ? 8.893 3.194 -3.698 1.00 87.38 81 ASP A C 1
ATOM 653 O O . ASP A 1 81 ? 8.398 2.161 -3.261 1.00 87.38 81 ASP A O 1
ATOM 657 N N . LEU A 1 82 ? 8.981 3.429 -5.019 1.00 87.50 82 LEU A N 1
ATOM 658 C CA . LEU A 1 82 ? 8.567 2.445 -6.023 1.00 87.50 82 LEU A CA 1
ATOM 659 C C . LEU A 1 82 ? 9.444 1.193 -5.972 1.00 87.50 82 LEU A C 1
ATOM 661 O O . LEU A 1 82 ? 10.671 1.288 -6.014 1.00 87.50 82 LEU A O 1
ATOM 665 N N . GLU A 1 83 ? 8.792 0.037 -5.954 1.00 85.69 83 GLU A N 1
ATOM 666 C CA . GLU A 1 83 ? 9.411 -1.281 -5.943 1.00 85.69 83 GLU A CA 1
ATOM 667 C C . GLU A 1 83 ? 9.201 -1.995 -7.279 1.00 85.69 83 GLU A C 1
ATOM 669 O O . GLU A 1 83 ? 8.177 -1.849 -7.953 1.00 85.69 83 GLU A O 1
ATOM 674 N N . CYS A 1 84 ? 10.204 -2.780 -7.666 1.00 81.31 84 CYS A N 1
ATOM 675 C CA . CYS A 1 84 ? 10.126 -3.596 -8.861 1.00 81.31 84 CYS A CA 1
ATOM 676 C C . CYS A 1 84 ? 9.277 -4.838 -8.633 1.00 81.31 84 CYS A C 1
ATOM 678 O O . CYS A 1 84 ? 9.608 -5.703 -7.823 1.00 81.31 84 CYS A O 1
ATOM 680 N N . GLU A 1 85 ? 8.224 -4.952 -9.430 1.00 76.88 85 GLU A N 1
ATOM 681 C CA . GLU A 1 85 ? 7.276 -6.051 -9.365 1.00 76.88 85 GLU A CA 1
ATOM 682 C C . GLU A 1 85 ? 7.443 -7.004 -10.544 1.00 76.88 85 GLU A C 1
ATOM 684 O O . GLU A 1 85 ? 7.764 -6.602 -11.667 1.00 76.88 85 GLU A O 1
ATOM 689 N N . ALA A 1 86 ? 7.226 -8.292 -10.281 1.00 73.62 86 ALA A N 1
ATOM 690 C CA . ALA A 1 86 ? 7.224 -9.294 -11.334 1.00 73.62 86 ALA A CA 1
ATOM 691 C C . ALA A 1 86 ? 6.007 -9.085 -12.240 1.00 73.62 86 ALA A C 1
ATOM 693 O O . ALA A 1 86 ? 4.885 -8.905 -11.761 1.00 73.62 86 ALA A O 1
ATOM 694 N N . MET A 1 87 ? 6.221 -9.151 -13.554 1.00 70.81 87 MET A N 1
ATOM 695 C CA . MET A 1 87 ? 5.110 -9.111 -14.496 1.00 70.81 87 MET A CA 1
ATOM 696 C C . MET A 1 87 ? 4.249 -10.372 -14.360 1.00 70.81 87 MET A C 1
ATOM 698 O O . MET A 1 87 ? 4.795 -11.480 -14.283 1.00 70.81 87 MET A O 1
ATOM 702 N N . PRO A 1 88 ? 2.911 -10.239 -14.373 1.00 68.50 88 PRO A N 1
ATOM 703 C CA . PRO A 1 88 ? 2.042 -11.397 -14.478 1.00 68.50 88 PRO A CA 1
ATOM 704 C C . PRO A 1 88 ? 2.295 -12.105 -15.813 1.00 68.50 88 PRO A C 1
ATOM 706 O O . PRO A 1 88 ? 2.689 -11.494 -16.812 1.00 68.50 88 PRO A O 1
ATOM 709 N N . HIS A 1 89 ? 2.074 -13.416 -15.837 1.00 68.31 89 HIS A N 1
ATOM 710 C CA . HIS A 1 89 ? 2.198 -14.186 -17.068 1.00 68.31 89 HIS A CA 1
ATOM 711 C C . HIS A 1 89 ? 1.240 -13.650 -18.144 1.00 68.31 89 HIS A C 1
ATOM 713 O O . HIS A 1 89 ? 0.124 -13.224 -17.854 1.00 68.31 89 HIS A O 1
ATOM 719 N N . SER A 1 90 ? 1.647 -13.739 -19.413 1.00 70.25 90 SER A N 1
ATOM 720 C CA . SER A 1 90 ? 0.813 -13.343 -20.561 1.00 70.25 90 SER A CA 1
ATOM 721 C C . SER A 1 90 ? -0.474 -14.169 -20.704 1.00 70.25 90 SER A C 1
ATOM 723 O O . SER A 1 90 ? -1.379 -13.785 -21.444 1.00 70.25 90 SER A O 1
ATOM 725 N N . ILE A 1 91 ? -0.565 -15.295 -19.991 1.00 68.00 91 ILE A N 1
ATOM 726 C CA . ILE A 1 91 ? -1.748 -16.146 -19.901 1.00 68.00 91 ILE A CA 1
ATOM 727 C C . ILE A 1 91 ? -2.365 -15.960 -18.514 1.00 68.00 91 ILE A C 1
ATOM 729 O O . ILE A 1 91 ? -1.762 -16.324 -17.502 1.00 68.00 91 ILE A O 1
ATOM 733 N N . ARG A 1 92 ? -3.592 -15.433 -18.485 1.00 60.66 92 ARG A N 1
ATOM 734 C CA . ARG A 1 92 ? -4.391 -15.298 -17.262 1.00 60.66 92 ARG A CA 1
ATOM 735 C C . ARG A 1 92 ? -4.598 -16.674 -16.624 1.00 60.66 92 ARG A C 1
ATOM 737 O O . ARG A 1 92 ? -4.946 -17.620 -17.326 1.00 60.66 92 ARG A O 1
ATOM 744 N N . ASP A 1 93 ? -4.389 -16.772 -15.314 1.00 59.06 93 ASP A N 1
ATOM 745 C CA . ASP A 1 93 ? -4.589 -17.997 -14.524 1.00 59.06 93 ASP A CA 1
ATOM 746 C C . ASP A 1 93 ? -3.677 -19.181 -14.917 1.00 59.06 93 ASP A C 1
ATOM 748 O O . ASP A 1 93 ? -3.956 -20.327 -14.554 1.00 59.06 93 ASP A O 1
ATOM 752 N N . ALA A 1 94 ? -2.569 -18.942 -15.637 1.00 60.88 94 ALA A N 1
ATOM 753 C CA . ALA A 1 94 ? -1.552 -19.971 -15.840 1.00 60.88 94 ALA A CA 1
ATOM 754 C C . ALA A 1 94 ? -1.021 -20.418 -14.470 1.00 60.88 94 ALA A C 1
ATOM 756 O O . ALA A 1 94 ? -0.344 -19.674 -13.765 1.00 60.88 94 ALA A O 1
ATOM 757 N N . SER A 1 95 ? -1.423 -21.625 -14.073 1.00 51.09 95 SER A N 1
ATOM 758 C CA . SER A 1 95 ? -1.239 -22.186 -12.735 1.00 51.09 95 SER A CA 1
ATOM 759 C C . SER A 1 95 ? 0.199 -22.067 -12.217 1.00 51.09 95 SER A C 1
ATOM 761 O O . SER A 1 95 ? 1.142 -22.175 -12.998 1.00 51.09 95 SER A O 1
ATOM 763 N N . LYS A 1 96 ? 0.361 -22.007 -10.885 1.00 50.88 96 LYS A N 1
ATOM 764 C CA . LYS A 1 96 ? 1.640 -22.032 -10.134 1.00 50.88 96 LYS A CA 1
ATOM 765 C C . LYS A 1 96 ? 2.636 -23.141 -10.575 1.00 50.88 96 LYS A C 1
ATOM 767 O O . LYS A 1 96 ? 3.793 -23.107 -10.178 1.00 50.88 96 LYS A O 1
ATOM 772 N N . GLN A 1 97 ? 2.223 -24.105 -11.410 1.00 42.00 97 GLN A N 1
ATOM 773 C CA . GLN A 1 97 ? 3.068 -25.137 -12.033 1.00 42.00 97 GLN A CA 1
ATOM 774 C C . GLN A 1 97 ? 3.969 -24.644 -13.180 1.00 42.00 97 GLN A C 1
ATOM 776 O O . GLN A 1 97 ? 4.945 -25.322 -13.497 1.00 42.00 97 GLN A O 1
ATOM 781 N N . SER A 1 98 ? 3.715 -23.479 -13.784 1.00 43.94 98 SER A N 1
ATOM 782 C CA . SER A 1 98 ? 4.624 -22.900 -14.790 1.00 43.94 98 SER A CA 1
ATOM 783 C C . SER A 1 98 ? 5.931 -22.365 -14.190 1.00 43.94 98 SER A C 1
ATOM 785 O O . SER A 1 98 ? 6.881 -22.136 -14.933 1.00 43.94 98 SER A O 1
ATOM 787 N N . GLN A 1 99 ? 6.040 -22.257 -12.856 1.00 44.44 99 GLN A N 1
ATOM 788 C CA . GLN A 1 99 ? 7.275 -21.864 -12.159 1.00 44.44 99 GLN A CA 1
ATOM 789 C C . GLN A 1 99 ? 8.462 -22.820 -12.405 1.00 44.44 99 GLN A C 1
ATOM 791 O O . GLN A 1 99 ? 9.598 -22.459 -12.115 1.00 44.44 99 GLN A O 1
ATOM 796 N N . ALA A 1 100 ? 8.225 -24.024 -12.945 1.00 38.84 100 ALA A N 1
ATOM 797 C CA . ALA A 1 100 ? 9.273 -24.995 -13.272 1.00 38.84 100 ALA A CA 1
ATOM 798 C C . ALA A 1 100 ? 9.837 -24.869 -14.705 1.00 38.84 100 ALA A C 1
ATOM 800 O O . ALA A 1 100 ? 10.849 -25.499 -15.010 1.00 38.84 100 ALA A O 1
ATOM 801 N N . TYR A 1 101 ? 9.220 -24.072 -15.586 1.00 36.09 101 TYR A N 1
ATOM 802 C CA . TYR A 1 101 ? 9.642 -23.933 -16.984 1.00 36.09 101 TYR A CA 1
ATOM 803 C C . TYR A 1 101 ? 9.909 -22.465 -17.332 1.00 36.09 101 TYR A C 1
ATOM 805 O O . TYR A 1 101 ? 9.037 -21.761 -17.830 1.00 36.09 101 TYR A O 1
ATOM 813 N N . GLY A 1 102 ? 11.149 -22.031 -17.097 1.00 40.88 102 GLY A N 1
ATOM 814 C CA . GLY A 1 102 ? 11.677 -20.752 -17.577 1.00 40.88 102 GLY A CA 1
ATOM 815 C C . GLY A 1 102 ? 11.979 -19.773 -16.449 1.00 40.88 102 GLY A C 1
ATOM 816 O O . GLY A 1 102 ? 11.134 -18.978 -16.056 1.00 40.88 102 GLY A O 1
ATOM 817 N N . ASN A 1 103 ? 13.217 -19.813 -15.955 1.00 39.75 103 ASN A N 1
ATOM 818 C CA . ASN A 1 103 ? 13.789 -18.845 -15.016 1.00 39.75 103 ASN A CA 1
ATOM 819 C C . ASN A 1 103 ? 14.050 -17.478 -15.682 1.00 39.75 103 ASN A C 1
ATOM 821 O O . ASN A 1 103 ? 15.160 -16.960 -15.611 1.00 39.75 103 ASN A O 1
ATOM 825 N N . GLU A 1 104 ? 13.054 -16.880 -16.326 1.00 42.19 104 GLU A N 1
ATOM 826 C CA . GLU A 1 104 ? 13.138 -15.495 -16.787 1.00 42.19 104 GLU A CA 1
ATOM 827 C C . GLU A 1 104 ? 12.076 -14.693 -16.042 1.00 42.19 104 GLU A C 1
ATOM 829 O O . GLU A 1 104 ? 10.913 -14.599 -16.432 1.00 42.19 104 GLU A O 1
ATOM 834 N N . LYS A 1 105 ? 12.483 -14.151 -14.890 1.00 44.62 105 LYS A N 1
ATOM 835 C CA . LYS A 1 105 ? 11.725 -13.100 -14.217 1.00 44.62 105 LYS A CA 1
ATOM 836 C C . LYS A 1 105 ? 11.814 -11.862 -15.105 1.00 44.62 105 LYS A C 1
ATOM 838 O O . LYS A 1 105 ? 12.799 -11.135 -15.056 1.00 44.62 105 LYS A O 1
ATOM 843 N N . PHE A 1 106 ? 10.814 -11.660 -15.952 1.00 44.59 106 PHE A N 1
ATOM 844 C CA . PHE A 1 106 ? 10.690 -10.425 -16.713 1.00 44.59 106 PHE A CA 1
ATOM 845 C C . PHE A 1 106 ? 10.225 -9.323 -15.760 1.00 44.59 106 PHE A C 1
ATOM 847 O O . PHE A 1 106 ? 9.061 -9.266 -15.359 1.00 44.59 106 PHE A O 1
ATOM 854 N N . TYR A 1 107 ? 11.171 -8.479 -15.365 1.00 48.12 107 TYR A N 1
ATOM 855 C CA . TYR A 1 107 ? 10.898 -7.194 -14.737 1.00 48.12 107 TYR A CA 1
ATOM 856 C C . TYR A 1 107 ? 10.627 -6.162 -15.840 1.00 48.12 107 TYR A C 1
ATOM 858 O O . TYR A 1 107 ? 11.167 -6.263 -16.946 1.00 48.12 107 TYR A O 1
ATOM 866 N N . VAL A 1 108 ? 9.758 -5.184 -15.581 1.00 43.47 108 VAL A N 1
ATOM 867 C CA . VAL A 1 108 ? 9.596 -4.047 -16.498 1.00 43.47 108 VAL A CA 1
ATOM 868 C C . VAL A 1 108 ? 10.836 -3.169 -16.379 1.00 43.47 108 VAL A C 1
ATOM 870 O O . VAL A 1 108 ? 10.956 -2.407 -15.426 1.00 43.47 108 VAL A O 1
ATOM 873 N N . GLY A 1 109 ? 11.730 -3.281 -17.364 1.00 43.12 109 GLY A N 1
ATOM 874 C CA . GLY A 1 109 ? 13.027 -2.612 -17.349 1.00 43.12 109 GLY A CA 1
ATOM 875 C C . GLY A 1 109 ? 13.988 -3.301 -16.388 1.00 43.12 109 GLY A C 1
ATOM 876 O O . GLY A 1 109 ? 13.586 -3.804 -15.340 1.00 43.12 109 GLY A O 1
ATOM 877 N N . ASP A 1 110 ? 15.266 -3.348 -16.750 1.00 40.97 110 ASP A N 1
ATOM 878 C CA . ASP A 1 110 ? 16.305 -3.644 -15.774 1.00 40.97 110 ASP A CA 1
ATOM 879 C C . ASP A 1 110 ? 16.160 -2.616 -14.648 1.00 40.97 110 ASP A C 1
ATOM 881 O O . ASP A 1 110 ? 16.385 -1.421 -14.847 1.00 40.97 110 ASP A O 1
ATOM 885 N N . CYS A 1 111 ? 15.663 -3.075 -13.503 1.00 52.69 111 CYS A N 1
ATOM 886 C CA . CYS A 1 111 ? 15.594 -2.290 -12.286 1.00 52.69 111 CYS A CA 1
ATOM 887 C C . CYS A 1 111 ? 17.016 -1.828 -11.985 1.00 52.69 111 CYS A C 1
ATOM 889 O O . CYS A 1 111 ? 17.880 -2.670 -11.745 1.00 52.69 111 CYS A O 1
ATOM 891 N N . VAL A 1 112 ? 17.238 -0.521 -12.128 1.00 48.66 112 VAL A N 1
ATOM 892 C CA . VAL A 1 112 ? 18.552 0.135 -12.079 1.00 48.66 112 VAL A CA 1
ATOM 893 C C . VAL A 1 112 ? 19.352 -0.290 -10.851 1.00 48.66 112 VAL A C 1
ATOM 895 O O . VAL A 1 112 ? 18.765 -0.296 -9.745 1.00 48.66 112 VAL A O 1
#

Foldseek 3Di:
DADEAEACWFDDDFQVVCNVPAGHHYYYPVCVVVVVVVVVVDDPVNVVRSVVRNVVCCVQRVDPVNVVVLVVCQVVVHDHSTDWGFDTDPDRNPDPVCVVPDPDRDTPPDRD

Radius of gyration: 16.3 Å; chains: 1; bounding box: 31×39×38 Å

Secondary structure (DSSP, 8-state):
---EEEESSS---TTHHHIIIII-EEEETTTHHHHHHHHHT--HHHHHHHHHHHHHHIIIIISHHHHHHHHHHHHTT--------BPPPSSTT--GGGGGS-----BSS---

Sequence (112 aa):
FIPVHVYTDVPFIPFRTLFENDIGFAVQVDELPALLRRLVGMTDAEFEKREATVRSYYQSHFSLHGVAQHMISLMLGLGHDLECEAMPHSIRDASKQSQAYGNEKFYVGDCV

pLDDT: mean 80.06, std 17.37, range [36.09, 96.06]

Organism: NCBI:txid124430